Protein AF-A0A9D4GGY9-F1 (afdb_monomer)

Mean predicted aligned error: 7.65 Å

Foldseek 3Di:
DADPVDRDDQQDFDDDPNFTDDDGQQQSDWDADPVPRDTDGDRDPVPDPDDDDDDDSVCCCVPTPDPPDPDPDDD

Structure (mmCIF, N/CA/C/O backbone):
data_AF-A0A9D4GGY9-F1
#
_entry.id   AF-A0A9D4GGY9-F1
#
loop_
_atom_site.group_PDB
_atom_site.id
_atom_site.type_symbol
_atom_site.label_atom_id
_atom_site.label_alt_id
_atom_site.label_comp_id
_atom_site.label_asym_id
_atom_site.label_entity_id
_atom_site.label_seq_id
_atom_site.pdbx_PDB_ins_code
_atom_site.Cartn_x
_atom_site.Cartn_y
_atom_site.Cartn_z
_atom_site.occupancy
_atom_site.B_iso_or_equiv
_atom_site.auth_seq_id
_atom_site.auth_comp_id
_atom_site.auth_asym_id
_atom_site.auth_atom_id
_atom_site.pdbx_PDB_model_num
ATOM 1 N N . MET A 1 1 ? 6.735 -10.851 -0.652 1.00 90.31 1 MET A N 1
ATOM 2 C CA . MET A 1 1 ? 7.160 -10.005 0.486 1.00 90.31 1 MET A CA 1
ATOM 3 C C . MET A 1 1 ? 6.391 -10.463 1.711 1.00 90.31 1 MET A C 1
ATOM 5 O O . MET A 1 1 ? 5.169 -10.454 1.674 1.00 90.31 1 MET A O 1
ATOM 9 N N . TYR A 1 2 ? 7.068 -10.891 2.774 1.00 93.75 2 TYR A N 1
ATOM 10 C CA . TYR A 1 2 ? 6.414 -11.496 3.941 1.00 93.75 2 TYR A CA 1
ATOM 11 C C . TYR A 1 2 ? 6.591 -10.645 5.197 1.00 93.75 2 TYR A C 1
ATOM 13 O O . TYR A 1 2 ? 7.570 -9.907 5.328 1.00 93.75 2 TYR A O 1
ATOM 21 N N . CYS A 1 3 ? 5.662 -10.780 6.142 1.00 93.25 3 CYS A N 1
ATOM 22 C CA . CYS A 1 3 ? 5.843 -10.246 7.485 1.00 93.25 3 CYS A CA 1
ATOM 23 C C . CYS A 1 3 ? 7.107 -10.843 8.121 1.00 93.25 3 CYS A C 1
ATOM 25 O O . CYS A 1 3 ? 7.279 -12.057 8.163 1.00 93.25 3 CYS A O 1
ATOM 27 N N . LYS A 1 4 ? 7.967 -10.010 8.714 1.00 94.06 4 LYS A N 1
ATOM 28 C CA . LYS A 1 4 ? 9.179 -10.494 9.406 1.00 94.06 4 LYS A CA 1
ATOM 29 C C . LYS A 1 4 ? 8.885 -11.313 10.675 1.00 94.06 4 LYS A C 1
ATOM 31 O O . LYS A 1 4 ? 9.790 -11.928 11.222 1.00 94.06 4 LYS A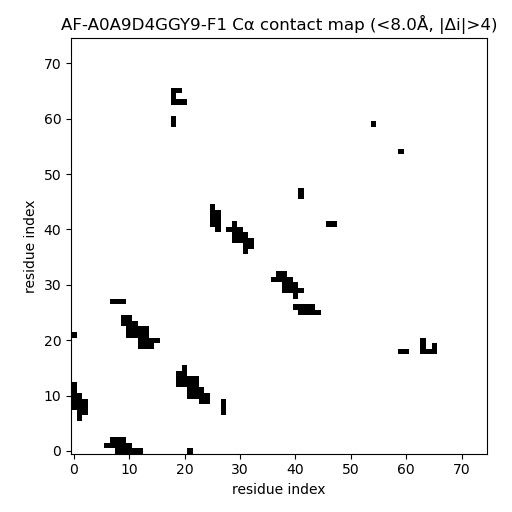 O 1
ATOM 36 N N . LYS A 1 5 ? 7.644 -11.285 11.178 1.00 95.69 5 LYS A N 1
ATOM 37 C CA . LYS A 1 5 ? 7.235 -11.922 12.446 1.00 95.69 5 LYS A CA 1
ATOM 38 C C . LYS A 1 5 ? 6.286 -13.111 12.273 1.00 95.69 5 LYS A C 1
ATOM 40 O O . LYS A 1 5 ? 6.025 -13.811 13.244 1.00 95.69 5 LYS A O 1
ATOM 45 N N . CYS A 1 6 ? 5.714 -13.316 11.089 1.00 93.88 6 CYS A N 1
ATOM 46 C CA . CYS A 1 6 ? 4.766 -14.401 10.833 1.00 93.88 6 CYS A CA 1
ATOM 47 C C . CYS A 1 6 ? 4.781 -14.790 9.346 1.00 93.88 6 CYS A C 1
ATOM 49 O O . CYS A 1 6 ? 5.199 -13.984 8.521 1.00 93.88 6 CYS A O 1
ATOM 51 N N . PRO A 1 7 ? 4.286 -15.977 8.955 1.00 94.25 7 PRO A N 1
ATOM 52 C CA . PRO A 1 7 ? 4.336 -16.428 7.559 1.00 94.25 7 PRO A CA 1
ATOM 53 C C . PRO A 1 7 ? 3.327 -15.717 6.635 1.00 94.25 7 PRO A C 1
ATOM 55 O O . PRO A 1 7 ? 3.054 -16.186 5.532 1.00 94.25 7 PRO A O 1
ATOM 58 N N . LEU A 1 8 ? 2.727 -14.603 7.071 1.00 95.00 8 LEU A N 1
ATOM 59 C CA . LEU A 1 8 ? 1.731 -13.883 6.287 1.00 95.00 8 LEU A CA 1
ATOM 60 C C . LEU A 1 8 ? 2.397 -13.155 5.113 1.00 95.00 8 LEU A C 1
ATOM 62 O O . LEU A 1 8 ? 3.257 -12.295 5.309 1.00 95.00 8 LEU A O 1
ATOM 66 N N . ASP A 1 9 ? 1.949 -13.476 3.902 1.00 95.38 9 ASP A N 1
ATOM 67 C CA . ASP A 1 9 ? 2.321 -12.763 2.681 1.00 95.38 9 ASP A CA 1
ATOM 68 C C . ASP A 1 9 ? 1.658 -11.379 2.646 1.00 95.38 9 ASP A C 1
ATOM 70 O O . ASP A 1 9 ? 0.430 -11.256 2.655 1.00 95.38 9 ASP A O 1
ATOM 74 N N . TRP A 1 10 ? 2.474 -10.332 2.596 1.00 95.25 10 TRP A N 1
ATOM 75 C CA . TRP A 1 10 ? 2.029 -8.944 2.510 1.00 95.25 10 TRP A CA 1
ATOM 76 C C . TRP A 1 10 ? 1.857 -8.459 1.075 1.00 95.25 10 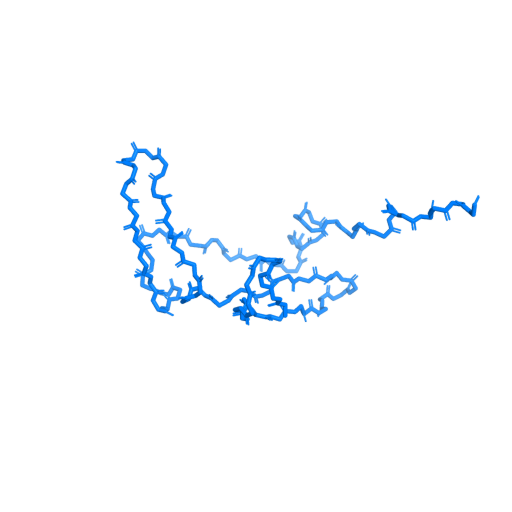TRP A C 1
ATOM 78 O O . TRP A 1 10 ? 1.133 -7.488 0.866 1.00 95.25 10 TRP A O 1
ATOM 88 N N . GLY A 1 11 ? 2.453 -9.128 0.086 1.00 95.69 11 GLY A N 1
ATOM 89 C CA . GLY A 1 11 ? 2.413 -8.692 -1.305 1.00 95.69 11 GLY A CA 1
ATOM 90 C C . GLY A 1 11 ? 3.706 -8.965 -2.064 1.00 95.69 11 GLY A C 1
ATOM 91 O O . GLY A 1 11 ? 4.419 -9.931 -1.791 1.00 95.69 11 GLY A O 1
ATOM 92 N N . ILE A 1 12 ? 4.014 -8.113 -3.035 1.00 95.25 12 ILE A N 1
ATOM 93 C CA . ILE A 1 12 ? 5.144 -8.294 -3.956 1.00 95.25 12 ILE A CA 1
ATOM 94 C C . ILE A 1 12 ? 6.058 -7.071 -3.947 1.00 95.25 12 ILE A C 1
ATOM 96 O O . ILE A 1 12 ? 5.660 -6.001 -3.495 1.00 95.25 12 ILE A O 1
ATOM 100 N N . VAL A 1 13 ? 7.281 -7.253 -4.432 1.00 93.00 13 VAL A N 1
ATOM 101 C CA . VAL A 1 13 ? 8.153 -6.146 -4.834 1.00 93.00 13 VAL A CA 1
ATOM 102 C C . VAL A 1 13 ? 8.039 -6.048 -6.352 1.00 93.00 13 VAL A C 1
ATOM 104 O O . VAL A 1 13 ? 8.090 -7.084 -7.017 1.00 93.00 13 VAL A O 1
ATOM 107 N N . ALA A 1 14 ? 7.794 -4.852 -6.873 1.00 90.44 14 ALA A N 1
ATOM 108 C CA . ALA A 1 14 ? 7.707 -4.574 -8.299 1.00 90.44 14 ALA A CA 1
ATOM 109 C C . ALA A 1 14 ? 8.795 -3.570 -8.675 1.00 90.44 14 ALA A C 1
ATOM 111 O O . ALA A 1 14 ? 8.898 -2.531 -8.032 1.00 90.44 14 ALA A O 1
ATOM 112 N N . ASP A 1 15 ? 9.571 -3.879 -9.706 1.00 87.50 15 ASP A N 1
ATOM 113 C CA . ASP A 1 15 ? 10.520 -2.933 -10.287 1.00 87.50 15 ASP A CA 1
ATOM 114 C C . ASP A 1 15 ? 9.763 -1.906 -11.140 1.00 87.50 15 ASP A C 1
ATOM 116 O O . ASP A 1 15 ? 8.921 -2.273 -11.967 1.00 87.50 15 ASP A O 1
ATOM 120 N N . CYS A 1 16 ? 10.045 -0.626 -10.917 1.00 85.12 16 CYS A N 1
ATOM 121 C CA . CYS A 1 16 ? 9.563 0.476 -11.739 1.00 85.12 16 CYS A CA 1
ATOM 122 C C . CYS A 1 16 ? 10.741 1.393 -12.059 1.00 85.12 16 CYS A C 1
ATOM 124 O O . CYS A 1 16 ? 11.192 2.146 -11.198 1.00 85.12 16 CYS A O 1
ATOM 126 N N . ASP A 1 17 ? 11.246 1.309 -13.291 1.00 84.50 17 ASP A N 1
ATOM 127 C CA . ASP A 1 17 ? 12.388 2.093 -13.779 1.00 84.50 17 ASP A CA 1
ATOM 128 C C . ASP A 1 17 ? 13.633 2.001 -12.870 1.00 84.50 17 ASP A C 1
ATOM 130 O O . ASP A 1 17 ? 14.326 2.989 -12.621 1.00 84.50 17 ASP A O 1
ATOM 134 N N . GLY A 1 18 ? 13.926 0.795 -12.364 1.00 84.19 18 GLY A N 1
ATOM 135 C CA . GLY A 1 18 ? 15.071 0.533 -11.490 1.00 84.19 18 GLY A CA 1
ATOM 136 C C . GLY A 1 18 ? 14.836 0.873 -10.018 1.00 84.19 18 GLY A C 1
ATOM 137 O O . GLY A 1 18 ? 15.797 0.873 -9.242 1.00 84.19 18 GLY A O 1
ATOM 138 N N . VAL A 1 19 ? 13.598 1.192 -9.631 1.00 84.69 19 VAL A N 1
ATOM 139 C CA . VAL A 1 19 ? 13.189 1.426 -8.243 1.00 84.69 19 VAL A CA 1
ATOM 140 C C . VAL A 1 19 ? 12.290 0.292 -7.765 1.00 84.69 19 VAL A C 1
ATOM 142 O O . VAL A 1 19 ? 11.226 0.039 -8.333 1.00 84.69 19 VAL A O 1
ATOM 145 N N . ASP A 1 20 ? 12.688 -0.348 -6.669 1.00 88.25 20 ASP A N 1
ATOM 146 C CA . ASP A 1 20 ? 11.913 -1.417 -6.042 1.00 88.25 20 ASP A CA 1
ATOM 147 C C . ASP A 1 20 ? 10.731 -0.851 -5.238 1.00 88.25 20 ASP A C 1
ATOM 149 O O . ASP A 1 20 ? 10.890 -0.238 -4.178 1.00 88.25 20 ASP A O 1
ATOM 153 N N . LEU A 1 21 ? 9.511 -1.106 -5.715 1.00 89.12 21 LEU A N 1
ATOM 154 C CA . LEU A 1 21 ? 8.264 -0.689 -5.079 1.00 89.12 21 LEU A CA 1
ATOM 155 C C . LEU A 1 21 ? 7.596 -1.837 -4.321 1.00 89.12 21 LEU A C 1
ATOM 157 O O . LEU A 1 21 ? 7.287 -2.901 -4.861 1.00 89.12 21 LEU A O 1
ATOM 161 N N . PHE A 1 22 ? 7.283 -1.594 -3.050 1.00 90.56 22 PHE A N 1
ATOM 162 C CA . PHE A 1 22 ? 6.545 -2.532 -2.209 1.00 90.56 22 PHE A CA 1
ATOM 163 C C . PHE A 1 22 ? 5.037 -2.443 -2.477 1.00 90.56 22 PHE A C 1
ATOM 165 O O . PHE A 1 22 ? 4.347 -1.559 -1.972 1.00 90.56 22 PHE A O 1
ATOM 172 N N . ILE A 1 23 ? 4.496 -3.406 -3.222 1.00 92.19 23 ILE A N 1
ATOM 173 C CA . ILE A 1 23 ? 3.067 -3.471 -3.540 1.00 92.19 23 ILE A CA 1
ATOM 174 C C . ILE A 1 23 ? 2.340 -4.313 -2.490 1.00 92.19 23 ILE A C 1
ATOM 176 O O . ILE A 1 23 ? 2.497 -5.537 -2.421 1.00 92.19 23 ILE A O 1
ATOM 180 N N . LEU A 1 24 ? 1.524 -3.651 -1.666 1.00 94.00 24 LEU A N 1
ATOM 181 C CA . LEU A 1 24 ? 0.888 -4.239 -0.486 1.00 94.00 24 LEU A CA 1
ATOM 182 C C . LEU A 1 24 ? -0.561 -4.693 -0.731 1.00 94.00 24 LEU A C 1
ATOM 184 O O . LEU A 1 24 ? -1.388 -3.993 -1.320 1.00 94.00 24 LEU A O 1
ATOM 188 N N . LYS A 1 25 ? -0.911 -5.861 -0.185 1.00 94.31 25 LYS A N 1
ATOM 189 C CA . LYS A 1 25 ? -2.280 -6.390 -0.127 1.00 94.31 25 LYS A CA 1
ATOM 190 C C . LYS A 1 25 ? -2.974 -5.857 1.128 1.00 94.31 25 LYS A C 1
ATOM 192 O O . LYS A 1 25 ? -2.738 -6.368 2.22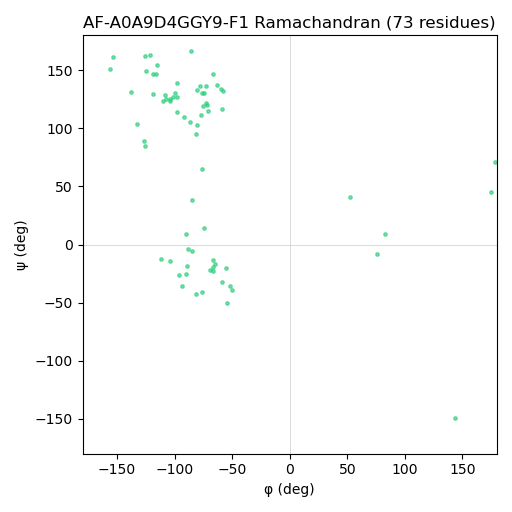1 1.00 94.31 25 LYS A O 1
AT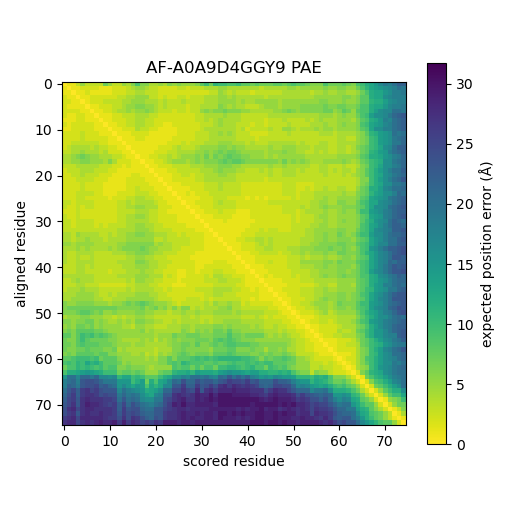OM 197 N N . LEU A 1 26 ? -3.887 -4.894 0.978 1.00 94.50 26 LEU A N 1
ATOM 198 C CA . LEU A 1 26 ? -4.568 -4.238 2.107 1.00 94.50 26 LEU A CA 1
ATOM 199 C C . LEU A 1 26 ? -5.173 -5.208 3.134 1.00 94.50 26 LEU A C 1
ATOM 201 O O . LEU A 1 26 ? -5.057 -4.992 4.337 1.00 94.50 26 LEU A O 1
ATOM 205 N N . LYS A 1 27 ? -5.760 -6.317 2.666 1.00 93.44 27 LYS A N 1
ATOM 206 C CA . LYS A 1 27 ? -6.396 -7.336 3.518 1.00 93.44 27 LYS A CA 1
ATOM 207 C C . LYS A 1 27 ? -5.484 -7.913 4.612 1.00 93.44 27 LYS A C 1
ATOM 209 O O . LYS A 1 27 ? -5.994 -8.485 5.575 1.00 93.44 27 LYS A O 1
ATOM 214 N N . CYS A 1 28 ? -4.166 -7.787 4.459 1.00 93.50 28 CYS A N 1
ATOM 215 C CA . CYS A 1 28 ? -3.164 -8.280 5.400 1.00 93.50 28 CYS A CA 1
ATOM 216 C C . CYS A 1 28 ? -2.881 -7.304 6.556 1.00 93.50 28 CYS A C 1
ATOM 218 O O . CYS A 1 28 ? -2.149 -7.660 7.479 1.00 93.50 28 CYS A O 1
ATOM 220 N N . PHE A 1 29 ? -3.464 -6.100 6.530 1.00 93.38 29 PHE A N 1
ATOM 221 C CA . PHE A 1 29 ? -3.189 -5.029 7.482 1.00 93.38 29 PHE A CA 1
ATOM 222 C C . PHE A 1 29 ? -4.421 -4.664 8.311 1.00 93.38 29 PHE A C 1
ATOM 224 O O . PHE A 1 29 ? -5.559 -4.696 7.842 1.00 93.38 29 PHE A O 1
ATOM 231 N N . LYS A 1 30 ? -4.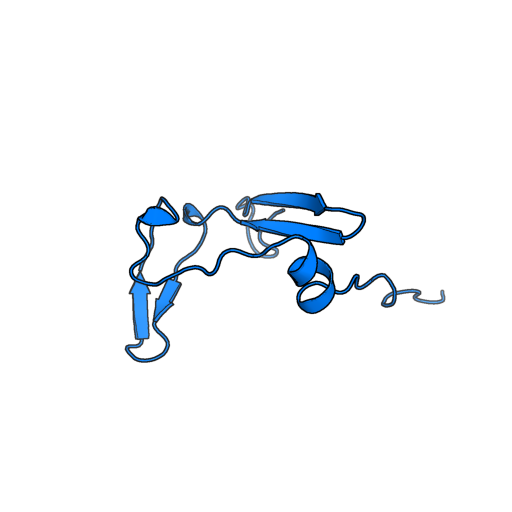170 -4.277 9.563 1.00 94.38 30 LYS A N 1
ATOM 232 C CA . LYS A 1 30 ? -5.129 -3.564 10.409 1.00 94.38 30 LYS A CA 1
ATOM 233 C C . LYS A 1 30 ? -4.708 -2.104 10.448 1.00 94.38 30 LYS A C 1
ATOM 235 O O . LYS A 1 30 ? -3.565 -1.807 10.789 1.00 94.38 30 LYS A O 1
ATOM 240 N N . LEU A 1 31 ? -5.619 -1.212 10.098 1.00 94.44 31 LEU A N 1
ATOM 241 C CA . LEU A 1 31 ? -5.366 0.215 9.983 1.00 94.44 31 LEU A CA 1
ATOM 242 C C . LEU A 1 31 ? -5.831 0.896 11.262 1.00 94.44 31 LEU A C 1
ATOM 244 O O . LEU A 1 31 ? -6.964 0.698 11.692 1.00 94.44 31 LEU A O 1
ATOM 248 N N . ARG A 1 32 ? -4.957 1.682 11.888 1.00 95.69 32 ARG A N 1
ATOM 249 C CA . ARG A 1 32 ? -5.299 2.454 13.083 1.00 95.69 32 ARG A CA 1
ATOM 250 C C . ARG A 1 32 ? -5.473 3.913 12.703 1.00 95.69 32 ARG A C 1
ATOM 252 O O . ARG A 1 32 ? -4.544 4.545 12.210 1.00 95.69 32 ARG A O 1
ATOM 259 N N . ASN A 1 33 ? -6.639 4.467 13.001 1.00 93.62 33 ASN A N 1
ATOM 260 C CA . ASN A 1 33 ? -6.843 5.902 12.941 1.00 93.62 33 ASN A CA 1
ATOM 261 C C . ASN A 1 33 ? -6.073 6.564 14.095 1.00 93.62 33 ASN A C 1
ATOM 263 O O . ASN A 1 33 ? -6.397 6.350 15.261 1.00 93.62 33 ASN A O 1
ATOM 267 N N . MET A 1 34 ? -5.062 7.373 13.780 1.00 94.19 34 MET A N 1
ATOM 268 C CA . MET A 1 34 ? -4.177 7.968 14.792 1.00 94.19 34 MET A CA 1
ATOM 269 C C . MET A 1 34 ? -4.860 9.032 15.663 1.00 94.19 34 MET A C 1
ATOM 271 O O . MET A 1 34 ? -4.417 9.270 16.780 1.00 94.19 34 MET A O 1
ATOM 275 N N . ARG A 1 35 ? -5.957 9.641 15.191 1.00 94.56 35 ARG A N 1
ATOM 276 C CA . ARG A 1 35 ? -6.720 10.646 15.948 1.00 94.56 35 ARG A CA 1
ATOM 277 C C . ARG A 1 35 ? -7.679 10.013 16.956 1.00 94.56 35 ARG A C 1
ATOM 279 O O . ARG A 1 35 ? -7.821 10.513 18.061 1.00 94.56 35 ARG A O 1
ATOM 286 N N . THR A 1 36 ? -8.376 8.948 16.558 1.00 95.25 36 THR A N 1
ATOM 287 C CA . THR A 1 36 ? -9.448 8.323 17.364 1.00 95.25 36 THR A CA 1
ATOM 288 C C . THR A 1 36 ? -9.023 7.020 18.039 1.00 95.25 36 THR A C 1
ATOM 290 O O . THR A 1 36 ? -9.731 6.512 18.901 1.00 95.25 36 THR A O 1
ATOM 293 N N . GLY A 1 37 ? -7.899 6.435 17.623 1.00 96.19 37 GLY A N 1
ATOM 294 C CA . GLY A 1 37 ? -7.416 5.136 18.087 1.00 96.19 37 GLY A CA 1
ATOM 295 C C . GLY A 1 37 ? -8.161 3.929 17.507 1.00 96.19 37 GLY A C 1
ATOM 296 O O . GLY A 1 37 ? -7.692 2.803 17.698 1.00 96.19 37 GLY A O 1
ATOM 297 N N . VAL A 1 38 ? -9.268 4.144 16.784 1.00 96.38 38 VAL A N 1
ATOM 298 C CA . VAL A 1 38 ? -10.093 3.090 16.175 1.00 96.38 38 VAL A CA 1
ATOM 299 C C . VAL A 1 38 ? -9.261 2.271 15.193 1.00 96.38 38 VAL A C 1
ATOM 301 O O . VAL A 1 38 ? -8.525 2.822 14.373 1.00 96.38 38 VAL A O 1
ATOM 304 N N . VAL A 1 39 ? -9.389 0.947 15.282 1.00 96.62 39 VAL A N 1
ATOM 305 C CA . VAL A 1 39 ? -8.724 -0.003 14.388 1.00 96.62 39 VAL A CA 1
ATOM 306 C C . VAL A 1 39 ? -9.756 -0.611 13.448 1.00 96.62 39 VAL A C 1
ATOM 308 O O . VAL A 1 39 ? -10.738 -1.190 13.908 1.00 96.62 39 VAL A O 1
ATOM 311 N N . SER A 1 40 ? -9.515 -0.512 12.145 1.00 95.19 40 SER A N 1
ATOM 312 C CA . SER A 1 40 ? -10.345 -1.109 11.100 1.00 95.19 40 SER A CA 1
ATOM 313 C C . SER A 1 40 ? -9.543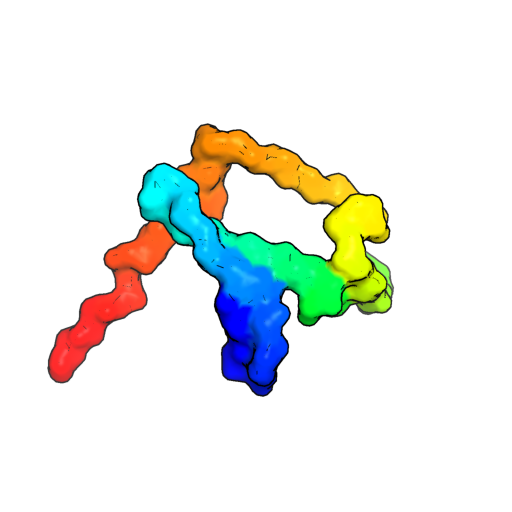 -2.080 10.233 1.00 95.19 40 SER A C 1
ATOM 315 O O . SER A 1 40 ? -8.309 -2.101 10.238 1.00 95.19 40 SER A O 1
ATOM 317 N N . GLN A 1 41 ? -10.254 -2.925 9.491 1.00 95.75 41 GLN A N 1
ATOM 318 C CA . GLN A 1 41 ? -9.671 -3.822 8.500 1.00 95.75 41 GLN A CA 1
ATOM 319 C C . GLN A 1 41 ? -10.556 -3.818 7.256 1.00 95.75 41 GLN A C 1
ATOM 321 O O . GLN A 1 41 ? -11.771 -3.976 7.352 1.00 95.75 41 GLN A O 1
ATOM 326 N N . HIS A 1 42 ? -9.933 -3.644 6.094 1.00 94.88 42 HIS A N 1
ATOM 327 C CA . HIS A 1 42 ? -10.608 -3.502 4.806 1.00 94.88 42 HIS A CA 1
ATOM 328 C C . HIS A 1 42 ? -10.061 -4.545 3.827 1.00 94.88 42 HIS A C 1
ATOM 330 O O . HIS A 1 42 ? -8.905 -4.960 3.932 1.00 94.88 42 HIS A O 1
ATOM 336 N N . LYS A 1 43 ? -10.895 -5.015 2.890 1.00 93.31 43 LYS A N 1
ATOM 337 C CA . LYS A 1 43 ? -10.486 -6.044 1.917 1.00 93.31 43 LYS A CA 1
ATOM 338 C C . LYS A 1 43 ? -9.982 -5.436 0.613 1.00 93.31 43 LYS A C 1
ATOM 340 O O . LYS A 1 43 ? -9.063 -6.003 0.021 1.00 93.31 43 LYS A O 1
ATOM 345 N N . LYS A 1 44 ? -10.567 -4.319 0.174 1.00 92.62 44 LYS A N 1
ATOM 346 C CA . LYS A 1 44 ? -10.190 -3.606 -1.050 1.00 92.62 44 LYS A CA 1
ATOM 347 C C . LYS A 1 44 ? -9.730 -2.194 -0.714 1.00 92.62 44 LYS A C 1
ATOM 349 O O . LYS A 1 44 ? -10.263 -1.579 0.203 1.00 92.62 44 LYS A O 1
ATOM 354 N N . TRP A 1 45 ? -8.773 -1.680 -1.485 1.00 92.50 45 TRP A N 1
ATOM 355 C CA . TRP A 1 45 ? -8.304 -0.296 -1.354 1.00 92.50 45 TRP A CA 1
ATOM 356 C C . TRP A 1 45 ? -9.429 0.722 -1.555 1.00 92.50 45 TRP A C 1
ATOM 358 O O . TRP A 1 45 ? -9.463 1.711 -0.845 1.00 92.50 45 TRP A O 1
ATOM 368 N N . LEU A 1 46 ? -10.411 0.420 -2.407 1.00 91.81 46 LEU A N 1
ATOM 369 C CA . LEU A 1 46 ? -11.605 1.253 -2.603 1.00 91.81 46 LEU A CA 1
ATOM 370 C C . LEU A 1 46 ? -12.516 1.356 -1.364 1.00 91.81 46 LEU A C 1
ATOM 372 O O . LEU A 1 46 ? -13.364 2.238 -1.316 1.00 91.81 46 LEU A O 1
ATOM 376 N N . ASP A 1 47 ? -12.372 0.463 -0.379 1.00 92.94 47 ASP A N 1
ATOM 377 C CA . ASP A 1 47 ? -13.218 0.456 0.821 1.00 92.94 47 ASP A CA 1
ATOM 378 C C . ASP A 1 47 ? -12.653 1.351 1.943 1.00 92.94 47 ASP A C 1
ATOM 380 O O . ASP A 1 47 ? -13.244 1.413 3.027 1.00 92.94 47 ASP A O 1
ATOM 384 N N . VAL A 1 48 ? -11.471 1.958 1.761 1.00 92.12 48 VAL A N 1
ATOM 385 C CA . VAL A 1 48 ? -10.845 2.782 2.804 1.00 92.12 48 VAL A CA 1
ATOM 386 C C . VAL A 1 48 ? -11.506 4.164 2.871 1.00 92.12 48 VAL A C 1
ATOM 388 O O . VAL A 1 48 ? -11.753 4.776 1.837 1.00 92.12 48 VAL A O 1
ATOM 391 N N . PRO A 1 49 ? -11.802 4.691 4.074 1.00 90.12 49 PRO A N 1
ATOM 392 C CA . PRO A 1 49 ? -12.526 5.952 4.236 1.00 90.12 49 PRO A CA 1
ATOM 393 C C . PRO A 1 49 ? -11.588 7.171 4.164 1.00 90.12 49 PRO A C 1
ATOM 395 O O . PRO A 1 49 ? -11.710 8.100 4.963 1.00 90.12 49 PRO A O 1
ATOM 398 N N . TYR A 1 50 ? -10.589 7.126 3.287 1.00 87.62 50 TYR A N 1
ATOM 399 C CA . TYR A 1 50 ? -9.618 8.194 3.074 1.00 87.62 50 TYR A CA 1
ATOM 400 C C . TYR A 1 50 ? -9.027 8.083 1.671 1.00 87.62 50 TYR A C 1
ATOM 402 O O . TYR A 1 50 ? -8.906 6.987 1.128 1.00 87.62 50 TYR A O 1
ATOM 410 N N . ASP A 1 51 ? -8.622 9.217 1.114 1.00 89.88 51 ASP A N 1
ATOM 411 C CA . ASP A 1 51 ? -8.038 9.250 -0.219 1.00 89.88 51 ASP A CA 1
ATOM 412 C C . ASP A 1 51 ? -6.610 8.705 -0.190 1.00 89.88 51 ASP A C 1
ATOM 414 O O . ASP A 1 51 ? -5.781 9.095 0.639 1.00 89.88 51 ASP A O 1
ATOM 418 N N . VAL A 1 52 ? -6.330 7.778 -1.103 1.00 88.94 52 VAL A N 1
ATOM 419 C CA . VAL A 1 52 ? -4.975 7.310 -1.386 1.00 88.94 52 VAL A CA 1
ATOM 420 C C . VAL A 1 52 ? -4.500 8.086 -2.612 1.00 88.94 52 VAL A C 1
ATOM 422 O O . VAL A 1 52 ? -5.105 7.922 -3.671 1.00 88.94 52 VAL A O 1
ATOM 425 N N . PRO A 1 53 ? -3.479 8.953 -2.490 1.00 88.81 53 PRO A N 1
ATOM 426 C CA . PRO A 1 53 ? -3.010 9.741 -3.620 1.00 88.81 53 PRO A CA 1
ATOM 427 C C . PRO A 1 53 ? -2.461 8.823 -4.713 1.00 88.81 53 PRO A C 1
ATOM 429 O O . PRO A 1 53 ? -1.742 7.862 -4.429 1.00 88.81 53 PRO A O 1
ATOM 432 N N . GLU A 1 54 ? -2.798 9.136 -5.960 1.00 88.75 54 GLU A N 1
ATOM 433 C CA . GLU A 1 54 ? -2.162 8.517 -7.116 1.00 88.75 54 GLU A CA 1
ATOM 434 C C . GLU A 1 54 ? -0.742 9.072 -7.259 1.00 88.75 54 GLU A C 1
ATOM 436 O O . GLU A 1 54 ? -0.519 10.271 -7.092 1.00 88.75 54 GLU A O 1
ATOM 441 N N . LEU A 1 55 ? 0.216 8.187 -7.528 1.00 86.56 55 LEU A N 1
ATOM 442 C CA . LEU A 1 55 ? 1.611 8.551 -7.762 1.00 86.56 55 LEU A CA 1
ATOM 443 C C . LEU A 1 55 ? 1.925 8.357 -9.242 1.00 86.56 55 LEU A C 1
ATOM 445 O O . LEU A 1 55 ? 1.666 7.280 -9.788 1.00 86.56 55 LEU A O 1
ATOM 449 N N . GLY A 1 56 ? 2.484 9.389 -9.872 1.00 86.31 56 GLY A N 1
ATOM 450 C CA . GLY A 1 56 ? 3.002 9.310 -11.234 1.00 86.31 56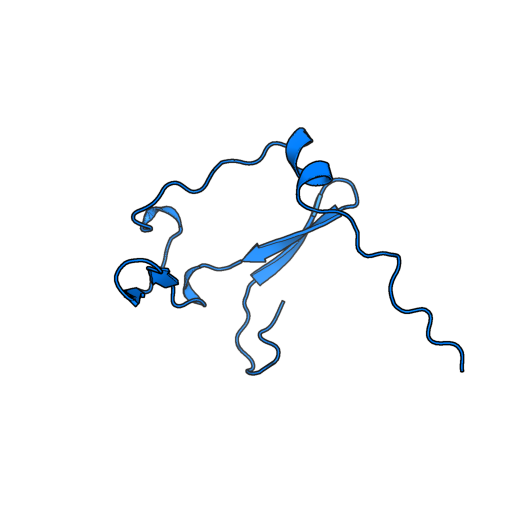 GLY A CA 1
ATOM 451 C C . GLY A 1 56 ? 4.445 8.790 -11.274 1.00 86.31 56 GLY A C 1
ATOM 452 O O . GLY A 1 56 ? 5.124 8.761 -10.240 1.00 86.31 56 GLY A O 1
ATOM 453 N N . PRO A 1 57 ? 4.963 8.407 -12.455 1.00 82.19 57 PRO A N 1
ATOM 454 C CA . PRO A 1 57 ? 6.373 8.047 -12.634 1.00 82.19 57 PRO A CA 1
ATOM 455 C C . PRO A 1 57 ? 7.346 9.111 -12.101 1.00 82.19 57 PRO A C 1
ATOM 457 O O . PRO A 1 57 ? 8.378 8.787 -11.522 1.00 82.19 57 PRO A O 1
ATOM 460 N N . GLU A 1 58 ? 6.999 10.392 -12.223 1.00 84.88 58 GLU A N 1
ATOM 461 C CA . GLU A 1 58 ? 7.778 11.526 -11.722 1.00 84.88 58 GLU A CA 1
ATOM 462 C C . GLU A 1 58 ? 7.861 11.605 -10.189 1.00 84.88 58 GLU A C 1
ATOM 464 O O . GLU A 1 58 ? 8.732 12.293 -9.647 1.00 84.88 58 GLU A O 1
ATOM 469 N N . ASP A 1 59 ? 6.958 10.933 -9.478 1.00 85.19 59 ASP A N 1
ATOM 470 C CA . ASP A 1 59 ? 6.913 10.912 -8.019 1.00 85.19 59 ASP A CA 1
ATOM 471 C C . ASP A 1 59 ? 7.735 9.765 -7.442 1.00 85.19 59 ASP A C 1
ATOM 473 O O . ASP A 1 59 ? 8.250 9.880 -6.326 1.00 85.19 59 ASP A O 1
ATOM 477 N N . ILE A 1 60 ? 7.928 8.692 -8.213 1.00 83.38 60 ILE A N 1
ATOM 478 C CA . ILE A 1 60 ? 8.654 7.502 -7.769 1.00 83.38 60 ILE A CA 1
ATOM 479 C C . ILE A 1 60 ? 10.062 7.849 -7.245 1.00 83.38 60 ILE A C 1
ATOM 481 O O . ILE A 1 60 ? 10.336 7.534 -6.084 1.00 83.38 60 ILE A O 1
ATOM 485 N N . PRO A 1 61 ? 10.914 8.610 -7.965 1.00 77.50 61 PRO A N 1
ATOM 486 C CA . PRO A 1 61 ? 12.241 8.978 -7.461 1.00 77.50 61 PRO A CA 1
ATOM 487 C C . PRO A 1 61 ? 12.214 9.908 -6.237 1.00 77.50 61 PRO A C 1
ATOM 489 O O . PRO A 1 61 ? 13.193 9.989 -5.492 1.00 77.50 61 PRO A O 1
ATOM 492 N N . LYS A 1 62 ? 11.118 10.655 -6.030 1.00 76.38 62 LYS A N 1
ATOM 493 C CA . LYS A 1 62 ? 10.984 11.592 -4.901 1.00 76.38 62 LYS A CA 1
ATOM 494 C C . LYS A 1 62 ? 10.694 10.853 -3.600 1.00 76.38 62 LYS A C 1
ATOM 496 O O . LYS A 1 62 ? 11.229 11.230 -2.559 1.00 76.38 62 LYS A O 1
ATOM 501 N N . TYR A 1 63 ? 9.835 9.836 -3.664 1.00 75.50 63 TYR A N 1
ATOM 502 C CA . TYR A 1 63 ? 9.348 9.110 -2.490 1.00 75.50 63 TYR A CA 1
ATOM 503 C C . TYR A 1 63 ? 10.127 7.828 -2.203 1.00 75.50 63 TYR A C 1
ATOM 505 O O . TYR A 1 63 ? 10.208 7.414 -1.047 1.00 75.50 63 TYR A O 1
ATOM 513 N N . PHE A 1 64 ? 10.725 7.226 -3.227 1.00 74.06 64 PHE A N 1
ATOM 514 C CA . PHE A 1 64 ? 11.396 5.939 -3.134 1.00 74.06 64 PHE A CA 1
ATOM 515 C C . PHE A 1 64 ? 12.821 6.100 -3.670 1.00 74.06 64 PHE A C 1
ATOM 517 O O . PHE A 1 64 ? 13.089 5.964 -4.860 1.00 74.06 64 PHE A O 1
ATOM 524 N N . ARG A 1 65 ? 13.755 6.466 -2.782 1.00 62.66 65 ARG A N 1
ATOM 525 C CA . ARG A 1 65 ? 15.188 6.378 -3.090 1.00 62.66 65 ARG A CA 1
ATOM 526 C C . ARG A 1 65 ? 15.629 4.938 -2.890 1.00 62.66 65 ARG A C 1
ATOM 528 O O . ARG A 1 65 ? 15.331 4.354 -1.851 1.00 62.66 65 ARG A O 1
ATOM 535 N N . ASN A 1 66 ? 16.372 4.404 -3.852 1.00 56.78 66 ASN A N 1
ATOM 536 C CA . ASN A 1 66 ? 17.037 3.123 -3.686 1.00 56.78 66 ASN A CA 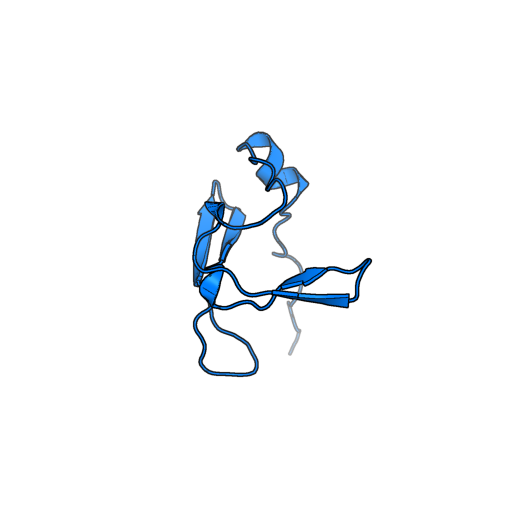1
ATOM 537 C C . ASN A 1 66 ? 17.992 3.191 -2.485 1.00 56.78 66 ASN A C 1
ATOM 539 O O . ASN A 1 66 ? 18.978 3.926 -2.510 1.00 56.78 66 ASN A O 1
ATOM 543 N N . GLU A 1 67 ? 17.734 2.397 -1.448 1.00 52.66 67 GLU A N 1
ATOM 544 C CA . GLU A 1 67 ? 18.756 2.038 -0.464 1.00 52.66 67 GLU A CA 1
ATOM 545 C C . GLU A 1 67 ? 19.686 0.983 -1.092 1.00 52.66 67 GLU A C 1
ATOM 547 O O . GLU A 1 67 ? 19.720 -0.165 -0.661 1.00 52.66 67 GLU A O 1
ATOM 552 N N . THR A 1 68 ? 20.438 1.343 -2.139 1.00 48.84 68 THR A N 1
ATOM 553 C CA . THR A 1 68 ? 21.567 0.512 -2.611 1.00 48.84 68 THR A CA 1
ATOM 554 C C . THR A 1 68 ? 22.888 0.873 -1.928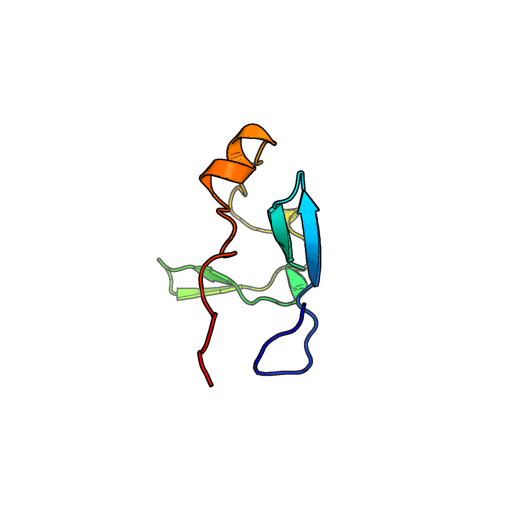 1.00 48.84 68 THR A C 1
ATOM 556 O O . THR A 1 68 ? 23.932 0.345 -2.294 1.00 48.84 68 THR A O 1
ATOM 559 N N . GLU A 1 69 ? 22.872 1.721 -0.897 1.00 44.75 69 GLU A N 1
ATOM 560 C CA . GLU A 1 69 ? 24.051 2.034 -0.083 1.00 44.75 69 GLU A CA 1
ATOM 561 C C . GLU A 1 69 ? 23.750 1.799 1.400 1.00 44.75 69 GLU A C 1
ATOM 563 O O . GLU A 1 69 ? 23.363 2.707 2.131 1.00 44.75 69 GLU A O 1
ATOM 568 N N . GLY A 1 70 ? 23.900 0.554 1.858 1.00 43.91 70 GLY A N 1
ATOM 569 C CA . GLY A 1 70 ? 23.680 0.251 3.272 1.00 43.91 70 GLY A CA 1
ATOM 570 C C . GLY A 1 70 ? 23.755 -1.216 3.674 1.00 43.91 70 GLY A C 1
ATOM 571 O O . GLY A 1 70 ? 22.865 -1.673 4.378 1.00 43.91 70 GLY A O 1
ATOM 572 N N . ASN A 1 71 ? 24.766 -1.960 3.207 1.00 38.34 71 ASN A N 1
ATOM 573 C CA . ASN A 1 71 ? 25.440 -3.031 3.966 1.00 38.34 71 ASN A CA 1
ATOM 574 C C . ASN A 1 71 ? 26.526 -3.689 3.100 1.00 38.34 71 ASN A C 1
ATOM 576 O O . ASN A 1 71 ? 26.417 -4.840 2.684 1.00 38.34 71 ASN A O 1
ATOM 580 N N . ALA A 1 72 ? 27.615 -2.959 2.860 1.00 39.00 72 ALA A N 1
ATOM 581 C CA . ALA A 1 72 ? 28.914 -3.613 2.828 1.00 39.00 72 ALA A CA 1
ATOM 582 C C . ALA A 1 72 ? 29.354 -3.755 4.292 1.00 39.00 72 ALA A C 1
ATOM 584 O O . ALA A 1 72 ? 29.851 -2.801 4.886 1.00 39.00 72 ALA A O 1
ATOM 585 N N . SER A 1 73 ? 29.099 -4.913 4.901 1.00 37.12 73 SER A N 1
ATOM 586 C CA . SER A 1 73 ? 29.867 -5.325 6.077 1.00 37.12 73 SER A CA 1
ATOM 587 C C . SER A 1 73 ? 31.232 -5.795 5.568 1.00 37.12 73 SER A C 1
ATOM 589 O O . SER A 1 73 ? 31.255 -6.721 4.756 1.00 37.12 73 SER A O 1
ATOM 591 N N . PRO A 1 74 ? 32.353 -5.175 5.977 1.00 47.16 74 PRO A N 1
ATOM 592 C CA . PRO A 1 74 ? 33.646 -5.829 5.869 1.00 47.16 74 PRO A CA 1
ATOM 593 C C . PRO A 1 74 ? 33.675 -7.028 6.827 1.00 47.16 74 PRO A C 1
ATOM 595 O O . PRO A 1 74 ? 33.021 -6.998 7.873 1.00 47.16 74 PRO A O 1
ATOM 598 N N . GLU A 1 75 ? 34.395 -8.065 6.403 1.00 44.25 75 GLU A N 1
ATOM 599 C CA . GLU A 1 75 ? 34.681 -9.314 7.126 1.00 44.25 75 GLU A CA 1
ATOM 600 C C . GLU A 1 75 ? 35.175 -9.114 8.568 1.00 44.25 75 GLU A C 1
ATOM 602 O O . GLU A 1 75 ? 35.920 -8.138 8.827 1.00 44.25 75 GLU A O 1
#

Radius of gyration: 15.83 Å; Cα contacts (8 Å, |Δi|>4): 70; chains: 1; bounding box: 48×28×32 Å

Secondary structure (DSSP, 8-state):
-B-TTSS-B-EEEEEETTEEEEEE-GGG--EE-TTT--EE--SSGGGSSS------TTTHHHH-----SS-----

Nearest PDB structures (foldseek):
  5f9f-assembly1_C  TM=8.539E-01  e=4.899E-02  Homo sapiens
  2qfd-assembly5_E  TM=8.490E-01  e=5.666E-02  Homo sapiens
  5f9h-assembly1_I  TM=8.410E-01  e=4.899E-02  Homo sapiens
  3zd6-assembly1_A  TM=7.851E-01  e=2.047E-02  Homo sapiens
  2ykg-assembly1_A  TM=7.521E-01  e=3.405E-02  Homo sapiens

Solvent-accessible surface area (backbone atoms only — not comparable to full-atom values): 5147 Å² total; per-residue (Å²): 78,63,47,96,87,49,94,51,68,36,40,44,74,42,79,55,97,88,33,82,39,81,47,70,48,54,60,72,46,75,48,66,42,87,89,78,65,51,72,47,73,46,75,50,79,89,70,50,99,64,90,76,82,86,78,54,81,84,43,45,69,76,78,50,68,77,82,84,79,85,77,86,74,80,132

Organism: Dreissena polymorpha (NCBI:txid45954)

Sequence (75 aa):
MYCKKCPLDWGIVADCDGVDLFILKLKCFKLRNMRTGVVSQHKKWLDVPYDVPELGPEDIPKYFRNETEGNASPE

InterPro domains:
  IPR021673 RIG-I-like receptor, C-terminal regulatory domain [PF11648] (1-55)
  IPR021673 RIG-I-like receptor, C-terminal regulatory domain [PS51789] (1-62)
  IPR038557 RIG-I-like receptor, C-terminal domain superfamily [G3DSA:2.170.150.30] (1-66)

pLDDT: mean 84.25, std 16.53, range [37.12, 96.62]